Protein AF-A0A484YEH9-F1 (afdb_monomer_lite)

Foldseek 3Di:
DFDWDFPAWDDDPDDDPVCVVPTGTDIFTADPVRDGPPPPPDDD

Structure (mmCIF, N/CA/C/O backbone):
data_AF-A0A484YEH9-F1
#
_entry.id   AF-A0A484YEH9-F1
#
loop_
_atom_site.group_PDB
_atom_site.id
_atom_site.type_symbol
_atom_site.label_atom_id
_atom_site.label_alt_id
_atom_site.label_comp_id
_atom_site.label_asym_id
_atom_site.label_entity_id
_atom_site.label_seq_id
_atom_site.pdbx_PDB_ins_code
_atom_site.Cartn_x
_atom_site.Cartn_y
_atom_site.Cartn_z
_atom_site.occupancy
_atom_site.B_iso_or_equiv
_atom_site.auth_seq_id
_atom_site.auth_comp_id
_atom_site.auth_asym_id
_atom_site.auth_atom_id
_atom_site.pdbx_PDB_model_num
ATOM 1 N N . MET A 1 1 ? -9.117 -10.304 6.783 1.00 85.31 1 MET A N 1
ATOM 2 C CA . MET A 1 1 ? -9.459 -9.206 5.847 1.00 85.31 1 MET A CA 1
ATOM 3 C C . MET A 1 1 ? -9.910 -8.005 6.670 1.00 85.31 1 MET A C 1
ATOM 5 O O . MET A 1 1 ? -10.457 -8.227 7.741 1.00 85.31 1 MET A O 1
ATOM 9 N N . TYR A 1 2 ? -9.643 -6.771 6.238 1.00 92.06 2 TYR A N 1
ATOM 10 C CA . TYR A 1 2 ? -10.082 -5.552 6.933 1.00 92.06 2 TYR A CA 1
ATOM 11 C C . TYR A 1 2 ? -10.678 -4.558 5.932 1.00 92.06 2 TYR A C 1
ATOM 13 O O . TYR A 1 2 ? -10.317 -4.586 4.755 1.00 92.06 2 TYR A O 1
ATOM 21 N N . LEU A 1 3 ? -11.586 -3.695 6.397 1.00 95.06 3 LEU A N 1
ATOM 22 C CA . LEU A 1 3 ? -12.079 -2.574 5.603 1.00 95.06 3 LEU A CA 1
ATOM 23 C C . LEU A 1 3 ? -11.014 -1.483 5.559 1.00 95.06 3 LEU A C 1
ATOM 25 O O . LEU A 1 3 ? -10.406 -1.152 6.578 1.00 95.06 3 LEU A O 1
ATOM 29 N N . ALA A 1 4 ? -10.764 -0.955 4.366 1.00 95.88 4 ALA A N 1
ATOM 30 C CA . ALA A 1 4 ? -9.746 0.055 4.148 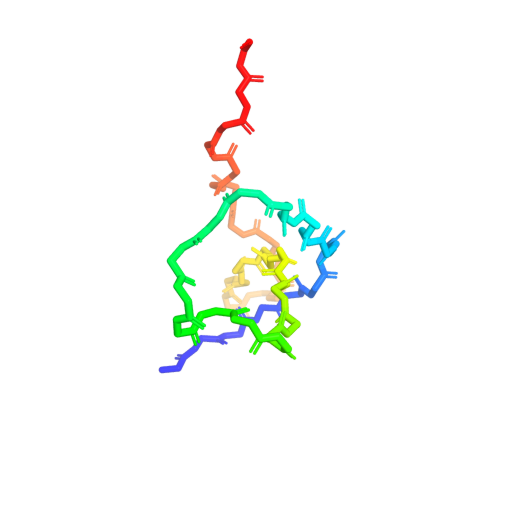1.00 95.88 4 ALA A CA 1
ATOM 31 C C . ALA A 1 4 ? -10.137 0.990 3.008 1.00 95.88 4 ALA A C 1
ATOM 33 O O . ALA A 1 4 ? -10.790 0.578 2.048 1.00 95.88 4 ALA A O 1
ATOM 34 N N . LYS A 1 5 ? -9.676 2.235 3.088 1.00 94.75 5 LYS A N 1
ATOM 35 C CA . LYS A 1 5 ? -9.739 3.202 1.994 1.00 94.75 5 LYS A CA 1
ATOM 36 C C . LYS A 1 5 ? -8.373 3.290 1.323 1.00 94.75 5 LYS A C 1
ATOM 38 O O . LYS A 1 5 ? -7.372 3.476 2.009 1.00 94.75 5 LYS A O 1
ATOM 43 N N . VAL A 1 6 ? -8.327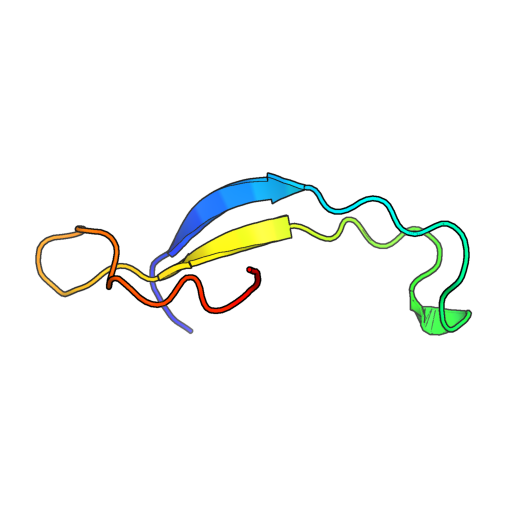 3.201 -0.005 1.00 95.69 6 VAL A N 1
ATOM 44 C CA . VAL A 1 6 ? -7.101 3.487 -0.768 1.00 95.69 6 VAL A CA 1
ATOM 45 C C . VAL A 1 6 ? -6.802 4.979 -0.662 1.00 95.69 6 VAL A C 1
ATOM 47 O O . VAL A 1 6 ? -7.642 5.808 -1.009 1.00 95.69 6 VAL A O 1
ATOM 50 N N . THR A 1 7 ? -5.619 5.316 -0.162 1.00 94.94 7 THR A N 1
ATOM 51 C CA . THR A 1 7 ? -5.161 6.702 0.016 1.00 94.94 7 THR A CA 1
ATOM 52 C C . THR A 1 7 ? -4.058 7.079 -0.964 1.00 94.94 7 THR A C 1
ATOM 54 O O . THR A 1 7 ? -3.811 8.262 -1.171 1.00 94.94 7 THR A O 1
ATOM 57 N N . GLY A 1 8 ? -3.429 6.097 -1.614 1.00 95.50 8 GLY A N 1
ATOM 58 C CA . GLY A 1 8 ? -2.424 6.349 -2.636 1.00 95.50 8 GLY A CA 1
ATOM 59 C C . GLY A 1 8 ? -1.860 5.079 -3.258 1.00 95.50 8 GLY A C 1
ATOM 60 O O . GLY A 1 8 ? -2.338 3.967 -3.025 1.00 95.50 8 GLY A O 1
ATOM 61 N N . ALA A 1 9 ? -0.808 5.263 -4.046 1.00 97.25 9 ALA A N 1
ATOM 62 C CA . ALA A 1 9 ? -0.021 4.190 -4.631 1.00 97.25 9 ALA A CA 1
ATOM 63 C C . ALA A 1 9 ? 1.465 4.446 -4.374 1.00 97.25 9 ALA A C 1
ATOM 65 O O . ALA A 1 9 ? 1.910 5.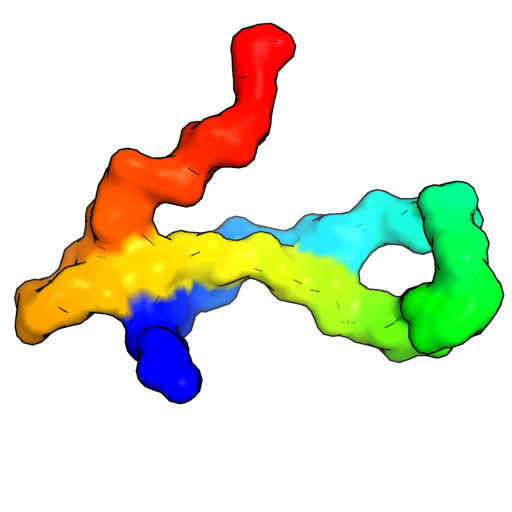592 -4.380 1.00 97.25 9 ALA A O 1
ATOM 66 N N . LEU A 1 10 ? 2.224 3.373 -4.164 1.00 96.44 10 LEU A N 1
ATOM 67 C CA . LEU A 1 10 ? 3.668 3.433 -3.981 1.00 96.44 10 LEU A CA 1
ATOM 68 C C . LEU A 1 10 ? 4.364 3.009 -5.274 1.00 96.44 10 LEU A C 1
ATOM 70 O O . LEU A 1 10 ? 4.104 1.929 -5.809 1.00 96.44 10 LEU A O 1
ATOM 74 N N . VAL A 1 11 ? 5.290 3.840 -5.744 1.00 97.25 11 VAL A N 1
ATOM 75 C CA . VAL A 1 11 ? 6.217 3.482 -6.819 1.00 97.25 11 VAL A CA 1
ATOM 76 C C . VAL A 1 11 ? 7.555 3.116 -6.194 1.00 97.25 11 VAL A C 1
ATOM 78 O O . VAL A 1 11 ? 8.120 3.888 -5.427 1.00 97.25 11 VAL A O 1
ATOM 81 N N . SER A 1 12 ? 8.069 1.937 -6.537 1.00 97.38 12 SER A N 1
ATOM 82 C CA . SER A 1 12 ? 9.399 1.494 -6.127 1.00 97.38 12 SER A CA 1
ATOM 83 C C . SER A 1 12 ? 10.177 1.002 -7.343 1.00 97.38 12 SER A C 1
ATOM 85 O O . SER A 1 12 ? 9.721 0.126 -8.085 1.00 97.38 12 SER A O 1
ATOM 87 N N . THR A 1 13 ? 11.353 1.585 -7.562 1.00 96.31 13 THR A N 1
ATOM 88 C CA . THR A 1 13 ? 12.273 1.230 -8.651 1.00 96.31 13 THR A CA 1
ATOM 89 C C . THR A 1 13 ? 13.324 0.219 -8.192 1.00 96.31 13 THR A C 1
ATOM 91 O O . THR A 1 13 ? 13.628 -0.699 -8.950 1.00 96.31 13 THR A O 1
ATOM 94 N N . THR A 1 14 ? 13.756 0.288 -6.929 1.00 97.81 14 THR A N 1
ATOM 95 C CA . THR A 1 14 ? 14.625 -0.706 -6.277 1.00 97.81 14 THR A CA 1
ATOM 96 C C . THR A 1 14 ? 13.807 -1.586 -5.330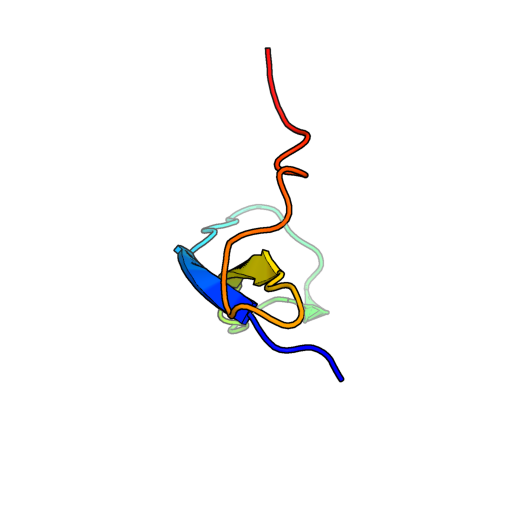 1.00 97.81 14 THR A C 1
ATOM 98 O O . THR A 1 14 ? 13.327 -1.117 -4.299 1.00 97.81 14 THR A O 1
ATOM 101 N N . LYS A 1 15 ? 13.631 -2.864 -5.682 1.00 97.38 15 LYS A N 1
ATOM 102 C CA . LYS A 1 15 ? 12.774 -3.830 -4.971 1.00 97.38 15 LYS A CA 1
ATOM 103 C C . LYS A 1 15 ? 13.196 -5.268 -5.263 1.00 97.38 15 LYS A C 1
ATOM 105 O O . LYS A 1 15 ? 13.883 -5.524 -6.249 1.00 97.38 15 LYS A O 1
ATOM 110 N N . HIS A 1 16 ? 12.743 -6.210 -4.438 1.00 98.31 16 HIS A N 1
ATOM 111 C CA . HIS A 1 16 ? 12.902 -7.633 -4.733 1.00 98.31 16 HIS A CA 1
ATOM 112 C C . HIS A 1 16 ? 12.169 -7.999 -6.037 1.00 98.31 16 HIS A C 1
ATOM 114 O O . HIS A 1 16 ? 11.072 -7.498 -6.294 1.00 98.31 16 HIS A O 1
ATOM 120 N N . ALA A 1 17 ? 12.750 -8.887 -6.850 1.00 97.69 17 ALA A N 1
ATOM 121 C CA . ALA A 1 17 ? 12.238 -9.219 -8.184 1.00 97.69 17 ALA A CA 1
ATOM 122 C C . ALA A 1 17 ? 10.796 -9.759 -8.178 1.00 97.69 17 ALA A C 1
ATOM 124 O O . ALA A 1 17 ? 10.056 -9.551 -9.137 1.00 97.69 17 ALA A O 1
ATOM 125 N N . SER A 1 18 ? 10.365 -10.386 -7.080 1.00 97.81 18 SER A N 1
ATOM 126 C CA . SER A 1 18 ? 8.986 -10.869 -6.913 1.00 97.81 18 SER A CA 1
ATOM 127 C C . SER A 1 18 ? 7.929 -9.759 -6.910 1.00 97.81 18 SER A C 1
ATOM 129 O O . SER A 1 18 ? 6.751 -10.053 -7.070 1.00 97.81 18 SER A O 1
ATOM 131 N N . LEU A 1 19 ? 8.327 -8.499 -6.707 1.00 97.38 19 LEU A N 1
ATOM 132 C CA . LEU A 1 19 ? 7.438 -7.333 -6.710 1.00 97.38 19 LEU A CA 1
ATOM 133 C C . LEU A 1 19 ? 7.382 -6.637 -8.081 1.00 97.38 19 LEU A C 1
ATOM 135 O O . LEU A 1 19 ? 6.752 -5.587 -8.230 1.00 97.38 19 LEU A O 1
ATOM 139 N N . ASN A 1 20 ? 8.060 -7.175 -9.097 1.00 97.69 20 ASN A N 1
ATOM 140 C CA . ASN A 1 20 ? 7.985 -6.644 -10.453 1.00 97.69 20 ASN A CA 1
ATOM 141 C C . ASN A 1 20 ? 6.570 -6.823 -11.021 1.00 97.69 20 ASN A C 1
ATOM 143 O O . ASN A 1 20 ? 5.971 -7.888 -10.915 1.00 97.69 20 ASN A O 1
ATOM 147 N N . GLY A 1 21 ? 6.022 -5.752 -11.602 1.00 96.94 21 GLY A N 1
ATOM 148 C CA . GLY A 1 21 ? 4.643 -5.722 -12.104 1.00 96.94 21 GLY A CA 1
ATOM 149 C C . GLY A 1 21 ? 3.566 -5.606 -11.018 1.00 96.94 21 GLY A C 1
ATOM 150 O O . GLY A 1 21 ? 2.398 -5.409 -11.346 1.00 96.94 21 GLY A O 1
ATOM 151 N N . SER A 1 22 ? 3.924 -5.673 -9.730 1.00 97.75 22 SER A N 1
ATOM 152 C CA . SER A 1 22 ? 2.964 -5.507 -8.638 1.00 97.75 22 SER A CA 1
ATOM 153 C C . SER A 1 22 ? 2.538 -4.045 -8.482 1.00 97.75 22 SER A C 1
ATOM 155 O O . SER A 1 22 ? 3.372 -3.146 -8.366 1.00 97.75 22 SER A O 1
ATOM 157 N N . LYS A 1 23 ? 1.224 -3.800 -8.415 1.00 97.75 23 LYS A N 1
ATOM 158 C CA . LYS A 1 23 ? 0.666 -2.498 -8.024 1.00 97.75 23 LYS A CA 1
ATOM 159 C C . LYS A 1 23 ? 0.602 -2.424 -6.499 1.00 97.75 23 LYS A C 1
ATOM 161 O O . LYS A 1 23 ? -0.190 -3.129 -5.880 1.00 97.75 23 LYS A O 1
ATOM 166 N N . LEU A 1 24 ? 1.422 -1.564 -5.903 1.00 97.88 24 LEU A N 1
ATOM 167 C CA . LEU A 1 24 ? 1.473 -1.361 -4.456 1.00 97.88 24 LEU A CA 1
ATOM 168 C C . LEU A 1 24 ? 0.553 -0.200 -4.067 1.00 97.88 24 LEU A C 1
ATOM 170 O O . LEU A 1 24 ? 0.709 0.914 -4.569 1.00 97.88 24 LEU A O 1
ATOM 174 N N . LEU A 1 25 ? -0.415 -0.464 -3.190 1.00 97.69 25 LEU A N 1
ATOM 175 C CA . LEU A 1 25 ? -1.392 0.521 -2.726 1.00 97.69 25 LEU A CA 1
ATOM 176 C C . LEU A 1 25 ? -1.116 0.905 -1.275 1.00 97.69 25 LEU A C 1
ATOM 178 O O . LEU A 1 25 ? -0.831 0.045 -0.445 1.00 97.69 25 LEU A O 1
ATOM 182 N N . ILE A 1 26 ? -1.254 2.194 -0.977 1.00 95.88 26 ILE A N 1
ATOM 183 C CA . ILE A 1 26 ? -1.293 2.705 0.393 1.00 95.88 26 ILE A CA 1
ATOM 184 C C . ILE A 1 26 ? -2.765 2.753 0.795 1.00 95.88 26 ILE A C 1
ATOM 186 O O . ILE A 1 26 ? -3.602 3.280 0.054 1.00 95.88 26 ILE A O 1
ATOM 190 N N . VAL A 1 27 ? -3.088 2.169 1.947 1.00 95.25 27 VAL A N 1
ATOM 191 C CA . VAL A 1 27 ? -4.462 2.083 2.445 1.00 95.25 27 VAL A CA 1
ATOM 192 C C . VAL A 1 27 ? -4.540 2.547 3.895 1.00 95.25 27 VAL A C 1
ATOM 194 O O . VAL A 1 27 ? -3.652 2.258 4.692 1.00 95.25 27 VAL A O 1
ATOM 197 N N . ALA A 1 28 ? -5.619 3.243 4.245 1.00 94.69 28 ALA A N 1
ATOM 198 C CA . ALA A 1 28 ? -5.973 3.557 5.623 1.00 94.69 28 ALA A CA 1
ATOM 199 C C . ALA A 1 28 ? -7.043 2.571 6.099 1.00 94.69 28 ALA A C 1
ATOM 201 O O . ALA A 1 28 ? -8.104 2.463 5.479 1.00 94.69 28 ALA A O 1
ATOM 202 N N . ARG A 1 29 ? -6.760 1.835 7.178 1.00 94.81 29 ARG A N 1
ATOM 203 C CA . ARG A 1 29 ? -7.720 0.907 7.787 1.00 94.81 29 ARG A CA 1
ATOM 204 C C . ARG A 1 29 ? -8.896 1.680 8.378 1.00 94.81 29 ARG A C 1
ATOM 206 O O . ARG A 1 29 ? -8.707 2.780 8.887 1.00 94.81 29 ARG A O 1
ATOM 213 N N . LEU A 1 30 ? -10.086 1.099 8.289 1.00 95.25 30 LEU A N 1
ATOM 214 C CA . LEU A 1 30 ? -11.316 1.680 8.807 1.00 95.25 30 LEU A CA 1
ATOM 215 C C . LEU A 1 30 ? -11.758 0.978 10.095 1.00 95.25 30 LEU A C 1
ATOM 217 O O . LEU A 1 30 ? -11.551 -0.232 10.247 1.00 95.25 30 LEU A O 1
ATOM 221 N N . ASP A 1 31 ? -12.354 1.746 11.001 1.00 94.19 31 ASP A N 1
ATOM 222 C CA . ASP A 1 31 ? -13.061 1.245 12.179 1.00 94.19 31 ASP A CA 1
ATOM 223 C C . ASP A 1 31 ? -14.515 0.844 11.855 1.00 94.19 31 ASP A C 1
ATOM 225 O O . ASP A 1 31 ? -14.946 0.834 10.698 1.00 94.19 31 ASP A O 1
ATOM 229 N N . GLU A 1 32 ? -15.275 0.487 12.890 1.00 95.12 32 GLU A N 1
ATOM 230 C CA . GLU A 1 32 ? -16.699 0.127 12.811 1.00 95.12 32 GLU A CA 1
ATOM 231 C C . GLU A 1 32 ? -17.611 1.257 12.310 1.00 95.12 32 GLU A C 1
ATOM 233 O O . GLU A 1 32 ? -18.690 0.987 11.789 1.00 95.12 32 GLU A O 1
ATOM 238 N N . ASN A 1 33 ? -17.153 2.509 12.394 1.00 95.38 33 ASN A N 1
ATOM 239 C CA . ASN A 1 33 ? -17.848 3.692 11.895 1.00 95.38 33 ASN A CA 1
ATOM 240 C C . ASN A 1 33 ? -17.350 4.110 10.501 1.00 95.38 33 ASN A C 1
ATOM 242 O O . ASN A 1 33 ? -17.663 5.207 10.034 1.00 95.38 33 ASN A O 1
ATOM 246 N N . TYR A 1 34 ? -16.574 3.250 9.832 1.00 92.94 34 TYR A N 1
ATOM 247 C CA . TYR A 1 34 ? -1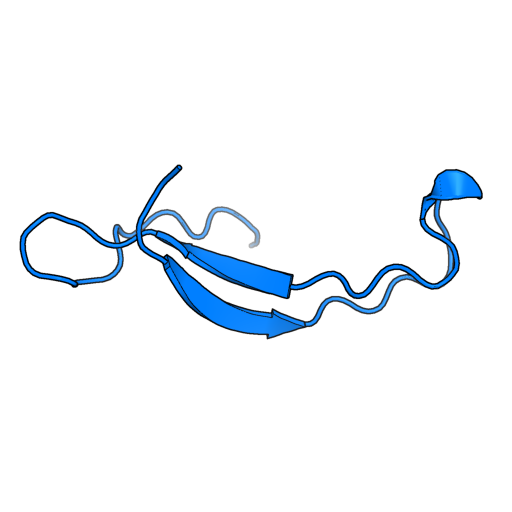5.940 3.500 8.536 1.00 92.94 34 TYR A CA 1
ATOM 248 C C . TYR A 1 34 ? -14.977 4.700 8.528 1.00 92.94 34 TYR A C 1
ATOM 250 O O . TYR A 1 34 ? -14.707 5.277 7.469 1.00 92.94 34 TYR A O 1
ATOM 258 N N . GLN A 1 35 ? -14.428 5.072 9.685 1.00 94.50 35 GLN A N 1
ATOM 259 C CA . GLN A 1 35 ? -13.470 6.167 9.814 1.00 94.50 35 GLN A CA 1
ATOM 260 C C . GLN A 1 35 ? -12.031 5.634 9.813 1.00 94.50 35 GLN A C 1
ATOM 262 O O . GLN A 1 35 ? -11.783 4.536 10.314 1.00 94.50 35 GLN A O 1
ATOM 267 N N . PRO A 1 36 ? -11.056 6.370 9.244 1.00 92.50 36 PRO A N 1
ATOM 268 C CA . PRO A 1 36 ? -9.659 5.957 9.274 1.00 92.50 36 PRO A CA 1
ATOM 269 C C . PRO A 1 36 ? -9.144 5.801 10.708 1.00 92.50 36 PRO A C 1
ATOM 271 O O . PRO A 1 36 ? -9.087 6.770 11.462 1.00 92.50 36 PRO A O 1
ATOM 274 N N . THR A 1 37 ? -8.685 4.604 11.068 1.00 89.12 37 THR A N 1
ATOM 275 C CA . THR A 1 37 ? -7.932 4.406 12.308 1.00 89.12 37 THR A CA 1
ATOM 276 C C . THR A 1 37 ? -6.599 5.129 12.141 1.00 89.12 37 THR A C 1
ATOM 278 O O . THR A 1 37 ? -5.826 4.771 11.248 1.00 89.12 37 THR A O 1
ATOM 281 N N . VAL A 1 38 ? -6.338 6.169 12.936 1.00 69.00 38 VAL A N 1
ATOM 282 C CA . VAL A 1 38 ? -5.131 7.004 12.829 1.00 69.00 38 VAL A CA 1
ATOM 283 C C . VAL A 1 38 ? -3.891 6.175 13.182 1.00 69.00 38 VAL A C 1
ATOM 285 O O . VAL A 1 38 ? -3.444 6.137 14.318 1.00 69.00 38 VAL A O 1
ATOM 288 N N . HIS A 1 39 ? -3.343 5.481 12.190 1.00 60.19 39 HIS A N 1
ATOM 289 C CA . HIS A 1 39 ? -2.065 4.776 12.236 1.00 60.19 39 HIS A CA 1
ATOM 290 C C . HIS A 1 39 ? -1.394 4.888 10.863 1.00 60.19 39 HIS A C 1
ATOM 292 O O . HIS A 1 39 ? -1.135 3.899 10.184 1.00 60.19 39 HIS A O 1
ATOM 298 N N . ALA A 1 40 ? -1.124 6.117 10.430 1.00 53.06 40 ALA A N 1
ATOM 299 C CA . ALA A 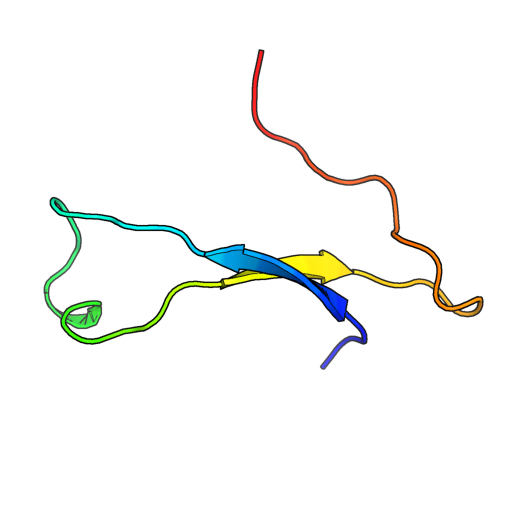1 40 ? -0.100 6.362 9.425 1.00 53.06 40 ALA A CA 1
ATOM 300 C C . ALA A 1 40 ? 1.209 6.653 10.177 1.00 53.06 40 ALA A C 1
ATOM 302 O O . ALA A 1 40 ? 1.567 7.806 10.388 1.00 53.06 40 ALA A O 1
ATOM 303 N N . GLN A 1 41 ? 1.884 5.612 10.677 1.00 49.53 41 GLN A N 1
ATOM 304 C CA . GLN A 1 41 ? 3.289 5.757 11.069 1.00 49.53 41 GLN A CA 1
ATOM 305 C C . GLN A 1 41 ? 4.151 5.788 9.799 1.00 49.53 41 GLN A C 1
ATOM 307 O O . GLN A 1 41 ? 4.123 4.839 9.016 1.00 49.53 41 GLN A O 1
ATOM 312 N N . GLY A 1 42 ? 4.916 6.872 9.642 1.00 41.44 42 GLY A N 1
ATOM 313 C CA . GLY A 1 42 ? 5.957 7.074 8.626 1.00 41.44 42 GLY A CA 1
ATOM 314 C C . GLY A 1 42 ? 5.703 8.331 7.780 1.00 41.44 42 GLY A C 1
ATOM 315 O O . GLY A 1 42 ? 4.797 8.322 6.959 1.00 41.44 42 GLY A O 1
ATOM 316 N N . GLY A 1 43 ? 6.435 9.440 7.911 1.00 34.06 43 GLY A N 1
ATOM 317 C CA . GLY A 1 43 ? 7.634 9.705 8.702 1.00 34.06 43 GLY A CA 1
ATOM 318 C C . GLY A 1 43 ? 7.832 11.207 8.946 1.00 34.06 43 GLY A C 1
ATOM 319 O O . GLY A 1 43 ? 7.303 12.046 8.217 1.00 34.06 43 GLY A O 1
ATOM 320 N N . SER A 1 44 ? 8.549 11.483 10.033 1.00 35.72 44 SER A N 1
ATOM 321 C CA . SER A 1 44 ? 9.251 12.728 10.361 1.00 35.72 44 SER A CA 1
ATOM 322 C C . SER A 1 44 ? 10.396 13.017 9.399 1.00 35.72 44 SER A C 1
ATOM 324 O O . SER A 1 44 ? 11.010 12.019 8.952 1.00 35.72 44 SER A O 1
#

Organism: Escherichia coli (NCBI:txid562)

Secondary structure (DSSP, 8-state):
---EEEEEEE--SS--GGGTT--EEEEEEB-TTS-B-S------

Sequence (44 aa):
MYLAKVTGALVSTTKHASLNGSKLLIVARLDENYQPTVHAQGGS

InterPro domains:
  IPR004992 Ethanolamine utilization protein EutN/carboxysome shell vertex protein CcmL [PF03319] (1-37)
  IPR004992 Ethanolamine utilization protein EutN/carboxysome shell vertex protein CcmL [PS51932] (1-44)
  IPR036677 EutN/Ccml superfamily [G3DSA:2.40.50.220] (1-42)
  IPR036677 EutN/Ccml superfamily [SSF159133] (1-37)

Radius of gyration: 13.09 Å; chains: 1; bounding box: 32×24×25 Å

pLDDT: mean 88.15, std 17.84, range [34.06, 98.31]